Protein AF-A0A1N7PGX6-F1 (afdb_monomer_lite)

Radius of gyration: 13.67 Å; chains: 1; bounding box: 27×14×44 Å

Sequence (58 aa):
MKFILAIIGFVLGNIFGIAILAFYSTLTNSQMGNPFLLSSCLGIICGIVGFNIKKTNE

Organism: NCBI:txid373672

Structure (mmCIF, N/CA/C/O backbone):
data_AF-A0A1N7PGX6-F1
#
_entry.id   AF-A0A1N7PGX6-F1
#
loop_
_atom_site.group_PDB
_atom_site.id
_atom_site.type_symbol
_atom_site.label_atom_id
_atom_site.label_alt_id
_atom_site.label_comp_id
_atom_site.label_asym_id
_atom_site.label_entity_id
_atom_site.label_seq_id
_atom_site.pdbx_PDB_ins_code
_atom_site.Cartn_x
_atom_site.Cartn_y
_atom_site.Cartn_z
_atom_site.occupancy
_atom_site.B_iso_or_equiv
_atom_site.auth_seq_id
_atom_site.auth_comp_id
_atom_site.auth_asym_id
_atom_site.auth_atom_id
_atom_site.pdbx_PDB_model_num
ATOM 1 N N . MET A 1 1 ? -12.026 3.753 16.592 1.00 61.91 1 MET A N 1
ATOM 2 C CA . MET A 1 1 ? -10.660 3.176 16.504 1.00 61.91 1 MET A CA 1
ATOM 3 C C . MET A 1 1 ? -10.413 2.370 15.229 1.00 61.91 1 MET A C 1
ATOM 5 O O . MET A 1 1 ? -9.421 2.643 14.576 1.00 61.91 1 MET A O 1
ATOM 9 N N . LYS A 1 2 ? -11.298 1.448 14.819 1.00 63.41 2 LYS A N 1
ATOM 10 C CA . LYS A 1 2 ? -11.110 0.647 13.588 1.00 63.41 2 LYS A CA 1
ATOM 11 C C . LYS A 1 2 ? -10.997 1.484 12.298 1.00 63.41 2 LYS A C 1
ATOM 13 O O . LYS A 1 2 ? -10.153 1.201 11.465 1.00 63.41 2 LYS A O 1
ATOM 18 N N . PHE A 1 3 ? -11.778 2.564 12.180 1.00 73.00 3 PHE A N 1
ATOM 19 C CA . PHE A 1 3 ? -11.700 3.506 11.049 1.00 73.00 3 PHE A CA 1
ATOM 20 C C . PHE A 1 3 ? -10.343 4.207 10.926 1.00 73.00 3 PHE A C 1
ATOM 22 O O . PHE A 1 3 ? -9.815 4.330 9.831 1.00 73.00 3 PHE A O 1
ATOM 29 N N . ILE A 1 4 ? -9.756 4.625 12.050 1.00 78.69 4 ILE A N 1
ATOM 30 C CA . ILE A 1 4 ? -8.437 5.274 12.062 1.00 78.69 4 ILE A CA 1
ATOM 31 C C . ILE A 1 4 ? -7.369 4.280 11.594 1.00 78.69 4 ILE A C 1
ATOM 33 O O . ILE A 1 4 ? -6.524 4.628 10.780 1.00 78.69 4 ILE A O 1
ATOM 37 N N . LEU A 1 5 ? -7.451 3.024 12.045 1.00 76.94 5 LEU A N 1
ATOM 38 C CA . LEU A 1 5 ? -6.516 1.974 11.644 1.00 76.94 5 LEU A CA 1
ATOM 39 C C . LEU A 1 5 ? -6.636 1.626 10.150 1.00 76.94 5 LEU A C 1
ATOM 41 O O . LEU A 1 5 ? -5.624 1.404 9.494 1.00 76.94 5 LEU A O 1
ATOM 45 N N . ALA A 1 6 ? -7.851 1.662 9.596 1.00 76.75 6 ALA A N 1
ATOM 46 C CA . ALA A 1 6 ? -8.087 1.496 8.162 1.00 76.75 6 ALA A CA 1
ATOM 47 C C . ALA A 1 6 ? -7.510 2.653 7.332 1.00 76.75 6 ALA A C 1
ATOM 49 O O . ALA A 1 6 ? -6.887 2.408 6.304 1.00 76.75 6 ALA A O 1
ATOM 50 N N . ILE A 1 7 ? -7.665 3.902 7.791 1.00 83.44 7 ILE A N 1
ATOM 51 C CA . ILE A 1 7 ? -7.085 5.084 7.131 1.00 83.44 7 ILE A CA 1
ATOM 52 C C . ILE A 1 7 ? -5.554 5.013 7.165 1.00 83.44 7 ILE A C 1
ATOM 54 O O . ILE A 1 7 ? -4.907 5.220 6.143 1.00 83.44 7 ILE A O 1
ATOM 58 N N . ILE A 1 8 ? -4.969 4.658 8.312 1.00 84.81 8 ILE A N 1
ATOM 59 C CA . ILE A 1 8 ? -3.517 4.489 8.452 1.00 84.81 8 ILE A CA 1
ATOM 60 C C . ILE A 1 8 ? -3.017 3.355 7.548 1.00 84.81 8 ILE A C 1
ATOM 62 O O . ILE A 1 8 ? -2.042 3.541 6.823 1.00 84.81 8 ILE A O 1
ATOM 66 N N . GLY A 1 9 ? -3.703 2.209 7.535 1.00 82.75 9 GLY A N 1
ATOM 67 C CA . GLY A 1 9 ? -3.378 1.085 6.656 1.00 82.75 9 GLY A CA 1
ATOM 68 C C . GLY A 1 9 ? -3.466 1.458 5.177 1.00 82.75 9 GLY A C 1
ATOM 69 O O . GLY A 1 9 ? -2.577 1.112 4.405 1.00 82.75 9 GLY A O 1
ATOM 70 N N . PHE A 1 10 ? -4.479 2.231 4.788 1.00 82.62 10 PHE A N 1
ATOM 71 C CA . PHE A 1 10 ? -4.629 2.727 3.422 1.00 82.62 10 PHE A CA 1
ATOM 72 C C . PHE A 1 10 ? -3.487 3.666 3.017 1.00 82.62 10 PHE A C 1
ATOM 74 O O . PHE A 1 10 ? -2.908 3.504 1.942 1.00 82.62 10 PHE A O 1
ATOM 81 N N . VAL A 1 11 ? -3.123 4.626 3.871 1.00 85.12 11 VAL A N 1
ATOM 82 C CA . VAL A 1 11 ? -2.021 5.563 3.599 1.00 85.12 11 VAL A CA 1
ATOM 83 C C . VAL A 1 11 ? -0.686 4.820 3.506 1.00 85.12 11 VAL A C 1
ATOM 85 O O . VAL A 1 11 ? 0.048 5.005 2.536 1.00 85.12 11 VAL A O 1
ATOM 88 N N . LEU A 1 12 ? -0.397 3.926 4.458 1.00 85.06 12 LEU A N 1
ATOM 89 C CA . LEU A 1 12 ? 0.828 3.123 4.448 1.00 85.06 12 LEU A CA 1
ATOM 90 C C . LEU A 1 12 ? 0.896 2.194 3.231 1.00 85.06 12 LEU A C 1
ATOM 92 O O . LEU A 1 12 ? 1.943 2.115 2.594 1.00 85.06 12 LEU A O 1
ATOM 96 N N . GLY A 1 13 ? -0.213 1.543 2.869 1.00 84.06 13 GLY A N 1
ATOM 97 C CA . GLY A 1 13 ? -0.288 0.667 1.700 1.00 84.06 13 GLY A CA 1
ATOM 98 C C . GLY A 1 13 ? -0.065 1.407 0.379 1.00 84.06 13 GLY A C 1
ATOM 99 O O . GLY A 1 13 ? 0.647 0.898 -0.486 1.00 84.06 13 GLY A O 1
ATOM 100 N N . ASN A 1 14 ? -0.586 2.632 0.237 1.00 84.00 14 ASN A N 1
ATOM 101 C CA . ASN A 1 14 ? -0.326 3.457 -0.948 1.00 84.00 14 ASN A CA 1
ATOM 102 C C . ASN A 1 14 ? 1.155 3.846 -1.060 1.00 84.00 14 ASN A C 1
ATOM 104 O O . ASN A 1 14 ? 1.740 3.696 -2.135 1.00 84.00 14 ASN A O 1
ATOM 108 N N . ILE A 1 15 ? 1.769 4.297 0.043 1.00 85.75 15 ILE A N 1
ATOM 109 C CA . ILE A 1 15 ? 3.196 4.663 0.085 1.00 85.75 15 ILE A CA 1
ATOM 110 C C . ILE A 1 15 ? 4.066 3.451 -0.271 1.00 85.75 15 ILE A C 1
ATOM 112 O O . ILE A 1 15 ? 4.955 3.559 -1.116 1.00 85.75 15 ILE A O 1
ATOM 116 N N . PHE A 1 16 ? 3.774 2.286 0.313 1.00 84.44 16 PHE A N 1
ATOM 117 C CA . PHE A 1 16 ? 4.487 1.045 0.006 1.00 84.44 16 PHE A CA 1
ATOM 118 C C . PHE A 1 16 ? 4.314 0.623 -1.454 1.00 84.44 16 PHE A C 1
ATOM 120 O O . PHE A 1 16 ? 5.287 0.238 -2.097 1.00 84.44 16 PHE A O 1
ATOM 127 N N . GLY A 1 17 ? 3.103 0.729 -2.005 1.00 83.00 17 GLY A N 1
ATOM 128 C CA . GLY A 1 17 ? 2.839 0.400 -3.404 1.00 83.00 17 GLY A CA 1
ATOM 129 C C . GLY A 1 17 ? 3.615 1.285 -4.380 1.00 83.00 17 GLY A C 1
ATOM 130 O O . GLY A 1 17 ? 4.181 0.773 -5.344 1.00 83.00 17 GLY A O 1
ATOM 131 N N . ILE A 1 18 ? 3.715 2.590 -4.101 1.00 83.44 18 ILE A N 1
ATOM 132 C CA . ILE A 1 18 ? 4.527 3.522 -4.903 1.00 83.44 18 ILE A CA 1
ATOM 133 C C . ILE A 1 18 ? 6.013 3.172 -4.783 1.00 83.44 18 ILE A C 1
ATOM 135 O O . ILE A 1 18 ? 6.713 3.130 -5.793 1.00 83.44 18 ILE A O 1
ATOM 139 N N . ALA A 1 19 ? 6.491 2.880 -3.570 1.00 83.94 19 ALA A N 1
ATOM 140 C CA . ALA A 1 19 ? 7.887 2.523 -3.329 1.00 83.94 19 ALA A CA 1
ATOM 141 C C . ALA A 1 19 ? 8.287 1.230 -4.057 1.00 83.94 19 ALA A C 1
ATOM 143 O O . ALA A 1 19 ? 9.311 1.209 -4.737 1.00 83.94 19 ALA A O 1
ATOM 144 N N . ILE A 1 20 ? 7.465 0.178 -3.974 1.00 83.69 20 ILE A N 1
ATOM 145 C CA . ILE A 1 20 ? 7.692 -1.095 -4.677 1.00 83.69 20 ILE A CA 1
ATOM 146 C C . ILE A 1 20 ? 7.740 -0.868 -6.185 1.00 83.69 20 ILE A C 1
ATOM 148 O O . ILE A 1 20 ? 8.625 -1.392 -6.857 1.00 83.69 20 ILE A O 1
ATOM 152 N N . LEU A 1 21 ? 6.819 -0.069 -6.721 1.00 82.06 21 LEU A N 1
ATOM 153 C CA . LEU A 1 21 ? 6.764 0.190 -8.152 1.00 82.06 21 LEU A CA 1
ATOM 154 C C . LEU A 1 21 ? 7.961 1.019 -8.642 1.00 82.06 21 LEU A C 1
ATOM 156 O O . LEU A 1 21 ? 8.519 0.723 -9.696 1.00 82.06 21 LEU A O 1
ATOM 160 N N . ALA A 1 22 ? 8.397 2.013 -7.865 1.00 81.88 22 ALA A N 1
ATOM 161 C CA . ALA A 1 22 ? 9.607 2.779 -8.156 1.00 81.88 22 ALA A CA 1
ATOM 162 C C . ALA A 1 22 ? 10.855 1.880 -8.140 1.00 81.88 22 ALA A C 1
ATOM 164 O O . ALA A 1 22 ? 11.697 1.958 -9.039 1.00 81.88 22 ALA A O 1
ATOM 165 N N . PHE A 1 23 ? 10.942 0.972 -7.163 1.00 84.81 23 PHE A N 1
ATOM 166 C CA . PHE A 1 23 ? 12.021 -0.011 -7.078 1.00 84.81 23 PHE A CA 1
ATOM 167 C C . PHE A 1 23 ? 12.004 -0.964 -8.274 1.00 84.81 23 PHE A C 1
ATOM 169 O O . PHE A 1 23 ? 13.035 -1.189 -8.901 1.00 84.81 23 PHE A O 1
ATOM 176 N N . TYR A 1 24 ? 10.828 -1.474 -8.642 1.00 82.50 24 TYR A N 1
ATOM 177 C CA . TYR A 1 24 ? 10.662 -2.377 -9.776 1.00 82.50 24 TYR A CA 1
ATOM 178 C C . TYR A 1 24 ? 10.993 -1.698 -11.107 1.00 82.50 24 TYR A C 1
ATOM 180 O O . TYR A 1 24 ? 11.695 -2.285 -11.929 1.00 82.50 24 TYR A O 1
ATOM 188 N N . SER A 1 25 ? 10.557 -0.450 -11.305 1.00 80.94 25 SER A N 1
ATOM 189 C CA . SER A 1 25 ? 10.891 0.350 -12.490 1.00 80.94 25 SER A CA 1
ATOM 190 C C . SER A 1 25 ? 12.398 0.573 -12.620 1.00 80.94 25 SER A C 1
ATOM 192 O O . SER A 1 25 ? 12.929 0.539 -13.727 1.00 80.94 25 SER A O 1
ATOM 194 N N . THR A 1 26 ? 13.089 0.769 -11.494 1.00 83.19 26 THR A N 1
ATOM 195 C CA . THR A 1 26 ? 14.548 0.940 -11.460 1.00 83.19 26 THR A CA 1
ATOM 196 C C . THR A 1 26 ? 15.267 -0.381 -11.740 1.00 83.19 26 THR A C 1
ATOM 198 O O . THR A 1 26 ? 16.254 -0.408 -12.468 1.00 83.19 26 THR A O 1
ATOM 201 N N . LEU A 1 27 ? 14.758 -1.491 -11.195 1.00 83.00 27 LEU A N 1
ATOM 202 C CA . LEU A 1 27 ? 15.379 -2.813 -11.298 1.00 83.00 27 LEU A CA 1
ATOM 203 C C . LEU A 1 27 ? 15.206 -3.445 -12.685 1.00 83.00 27 LEU A C 1
ATOM 205 O O . LEU A 1 27 ? 16.122 -4.068 -13.210 1.00 83.00 27 LEU A O 1
ATOM 209 N N . THR A 1 28 ? 14.016 -3.311 -13.269 1.00 79.69 28 THR A N 1
ATOM 210 C CA . THR A 1 28 ? 13.671 -3.963 -14.541 1.00 79.69 28 THR A CA 1
ATOM 211 C C . THR A 1 28 ? 13.954 -3.098 -15.762 1.00 79.69 28 THR A C 1
ATOM 213 O O . THR A 1 28 ? 13.808 -3.587 -16.880 1.00 79.69 28 THR A O 1
ATOM 216 N N . ASN A 1 29 ? 14.355 -1.832 -15.562 1.00 73.19 29 ASN A N 1
ATOM 217 C CA . ASN A 1 29 ? 14.552 -0.831 -16.619 1.00 73.19 29 ASN A CA 1
ATOM 218 C C . ASN A 1 29 ? 13.380 -0.810 -17.623 1.00 73.19 29 ASN A C 1
ATOM 220 O O . ASN A 1 29 ? 13.539 -0.592 -18.822 1.00 73.19 29 ASN A O 1
ATOM 224 N N . SER A 1 30 ? 12.192 -1.129 -17.112 1.00 69.50 30 SER A N 1
ATOM 225 C CA . SER A 1 30 ? 10.963 -1.315 -17.858 1.00 69.50 30 SER A CA 1
ATOM 226 C C . SER A 1 30 ? 9.918 -0.420 -17.228 1.00 69.50 30 SER A C 1
ATOM 228 O O . SER A 1 30 ? 9.781 -0.349 -16.002 1.00 69.50 30 SER A O 1
ATOM 230 N N . GLN A 1 31 ? 9.196 0.300 -18.078 1.00 66.75 31 GLN A N 1
ATOM 231 C CA . GLN A 1 31 ? 8.153 1.207 -17.644 1.00 66.75 31 GLN A CA 1
ATOM 232 C C . GLN A 1 31 ? 6.945 0.363 -17.225 1.00 66.75 31 GLN A C 1
ATOM 234 O O . GLN A 1 31 ? 6.113 -0.029 -18.044 1.00 66.75 31 GLN A O 1
ATOM 239 N N . MET A 1 32 ? 6.888 0.016 -15.939 1.00 64.19 32 MET A N 1
ATOM 240 C CA . MET A 1 32 ? 5.739 -0.685 -15.379 1.00 64.19 32 MET A CA 1
ATOM 241 C C . MET A 1 32 ? 4.498 0.208 -15.548 1.00 64.19 32 MET A C 1
ATOM 243 O O . MET A 1 32 ? 4.581 1.426 -15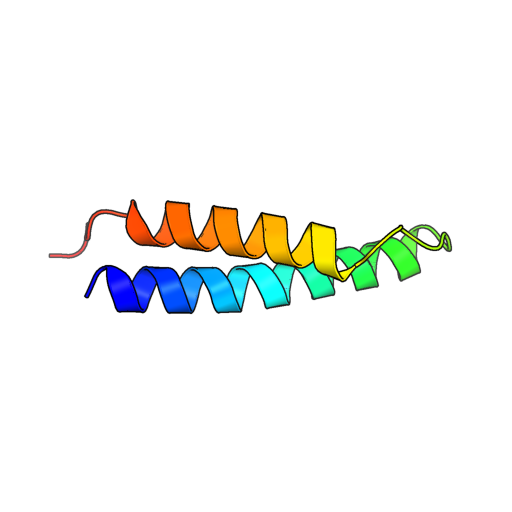.385 1.00 64.19 32 MET A O 1
ATOM 247 N N . GLY A 1 33 ? 3.372 -0.394 -15.948 1.00 68.12 33 GLY A N 1
ATOM 248 C CA . GLY A 1 33 ? 2.121 0.312 -16.247 1.00 68.12 33 GLY A CA 1
ATOM 249 C C . GLY A 1 33 ? 1.537 1.098 -15.063 1.00 68.12 33 GLY A C 1
ATOM 250 O O . GLY A 1 33 ? 2.162 1.238 -14.019 1.00 68.12 33 GLY A O 1
ATOM 251 N N . ASN A 1 34 ? 0.310 1.611 -15.234 1.00 72.31 34 ASN A N 1
ATOM 252 C CA . ASN A 1 34 ? -0.292 2.663 -14.401 1.00 72.31 34 ASN A CA 1
ATOM 253 C C . ASN A 1 34 ? 0.026 2.561 -12.879 1.00 72.31 34 ASN A C 1
ATOM 255 O O . ASN A 1 34 ? -0.615 1.775 -12.169 1.00 72.31 34 ASN A O 1
ATOM 259 N N . PRO A 1 35 ? 0.956 3.394 -12.363 1.00 71.38 35 PRO A N 1
ATOM 260 C CA . PRO A 1 35 ? 1.443 3.337 -10.983 1.00 71.38 35 PRO A CA 1
ATOM 261 C C . PRO A 1 35 ? 0.347 3.551 -9.940 1.00 71.38 35 PRO A C 1
ATOM 263 O O . PRO A 1 35 ? 0.359 2.950 -8.863 1.00 71.38 35 PRO A O 1
ATOM 266 N N . PHE A 1 36 ? -0.624 4.399 -10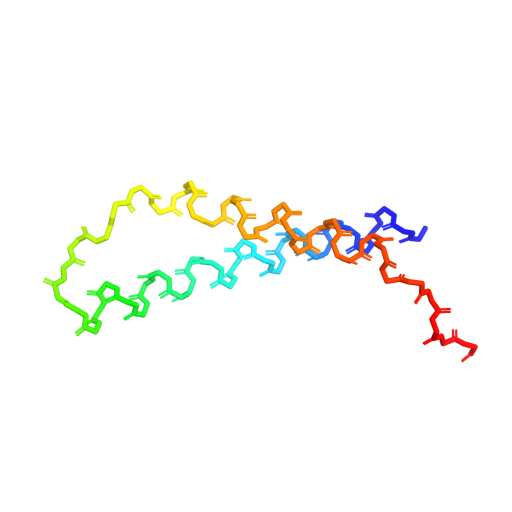.275 1.00 75.44 36 PHE A N 1
ATOM 267 C CA . PHE A 1 36 ? -1.724 4.756 -9.389 1.00 75.44 36 PHE A CA 1
ATOM 268 C C . PHE A 1 36 ? -2.673 3.590 -9.150 1.00 75.44 36 PHE A C 1
ATOM 270 O O . PHE A 1 36 ? -3.196 3.451 -8.047 1.00 75.44 36 PHE A O 1
ATOM 277 N N . LEU A 1 37 ? -2.877 2.740 -10.157 1.00 78.25 37 LEU A N 1
ATOM 278 C CA . LEU A 1 37 ? -3.769 1.588 -10.060 1.00 78.25 37 LEU A CA 1
ATOM 279 C C . LEU A 1 37 ? -3.191 0.535 -9.111 1.00 78.25 37 LEU A C 1
ATOM 281 O O . LEU A 1 37 ? -3.887 0.093 -8.199 1.00 78.25 37 LEU A O 1
ATOM 285 N N . LEU A 1 38 ? -1.901 0.207 -9.257 1.00 78.12 38 LEU A N 1
ATOM 286 C CA . LEU A 1 38 ? -1.235 -0.747 -8.366 1.00 78.12 38 LEU A CA 1
ATOM 287 C C . LEU A 1 38 ? -1.186 -0.228 -6.921 1.00 78.12 38 LEU A C 1
ATOM 289 O O . LEU A 1 38 ? -1.526 -0.959 -5.989 1.00 78.12 38 LEU A O 1
ATOM 293 N N . SER A 1 39 ? -0.802 1.040 -6.739 1.00 79.25 39 SER A N 1
ATOM 294 C CA . SER A 1 39 ? -0.746 1.676 -5.418 1.00 79.25 39 SER A CA 1
ATOM 295 C C . SER A 1 39 ? -2.124 1.710 -4.747 1.00 79.25 39 SER A C 1
ATOM 297 O O . SER A 1 39 ? -2.247 1.285 -3.599 1.00 79.25 39 SER A O 1
ATOM 299 N N . SER A 1 40 ? -3.174 2.080 -5.490 1.00 80.75 40 SER A N 1
ATOM 300 C CA . SER A 1 40 ? -4.547 2.124 -4.970 1.00 80.75 40 SER A CA 1
ATOM 301 C C . SER A 1 40 ? -5.058 0.737 -4.580 1.00 80.75 40 SER A C 1
ATOM 303 O O . SER A 1 40 ? -5.671 0.589 -3.524 1.00 80.75 40 SER A O 1
ATOM 305 N N . CYS A 1 41 ? -4.776 -0.302 -5.377 1.00 84.56 41 CYS A N 1
ATOM 306 C CA . CYS A 1 41 ? -5.137 -1.680 -5.035 1.00 84.56 41 CYS A CA 1
ATOM 307 C C . CYS A 1 41 ? -4.446 -2.147 -3.744 1.00 84.56 41 CYS A C 1
ATOM 309 O O . CYS A 1 41 ? -5.110 -2.689 -2.859 1.00 84.56 41 CYS A O 1
ATOM 311 N N . LEU A 1 42 ? -3.142 -1.892 -3.601 1.00 82.69 42 LEU A N 1
ATOM 312 C CA . LEU A 1 42 ? -2.389 -2.220 -2.385 1.00 82.69 42 LEU A CA 1
ATOM 313 C C . LEU A 1 42 ? -2.884 -1.428 -1.168 1.00 82.69 42 LEU A C 1
ATOM 315 O O . LEU A 1 42 ? -3.054 -2.004 -0.094 1.00 82.69 42 LEU A O 1
ATOM 319 N N . GLY A 1 43 ? -3.188 -0.141 -1.340 1.00 80.19 43 GLY A N 1
ATOM 320 C CA . GLY A 1 43 ? -3.781 0.706 -0.307 1.00 80.19 43 GLY A CA 1
ATOM 321 C C . GLY A 1 43 ? -5.132 0.179 0.177 1.00 80.19 43 GLY A C 1
ATOM 322 O O . GLY A 1 43 ? -5.351 0.063 1.382 1.00 80.19 43 GLY A O 1
ATOM 323 N N . ILE A 1 44 ? -6.028 -0.202 -0.738 1.00 85.25 44 ILE A N 1
ATOM 324 C CA . ILE A 1 44 ? -7.348 -0.757 -0.393 1.00 85.25 44 ILE A CA 1
ATOM 325 C C . ILE A 1 44 ? -7.198 -2.085 0.363 1.00 85.25 44 ILE A C 1
ATOM 327 O O . ILE A 1 44 ? -7.832 -2.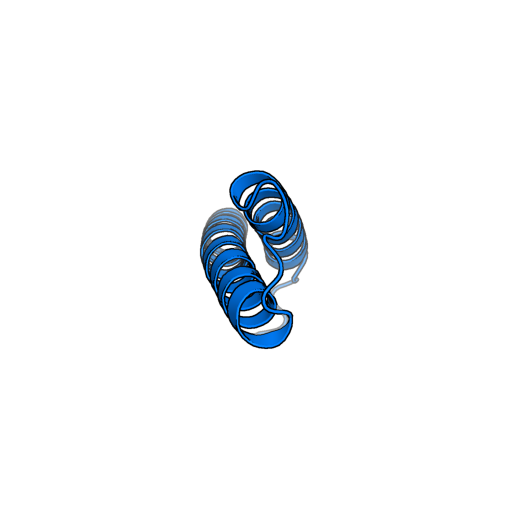264 1.404 1.00 85.25 44 ILE A O 1
ATOM 331 N N . ILE A 1 45 ? -6.326 -2.988 -0.101 1.00 85.38 45 ILE A N 1
ATOM 332 C CA . ILE A 1 45 ? -6.070 -4.274 0.567 1.00 85.38 45 ILE A CA 1
ATOM 333 C C . ILE A 1 45 ? -5.512 -4.043 1.977 1.00 85.38 45 ILE A C 1
ATOM 335 O O . ILE A 1 45 ? -6.053 -4.586 2.942 1.00 85.38 45 ILE A O 1
ATOM 339 N N . CYS A 1 46 ? -4.493 -3.192 2.133 1.00 82.38 46 CYS A N 1
ATOM 340 C CA . CYS A 1 46 ? -3.939 -2.851 3.446 1.00 82.38 46 CYS A CA 1
ATOM 341 C C . CYS A 1 46 ? -4.957 -2.156 4.359 1.00 82.38 46 CYS A C 1
ATOM 343 O O . CYS A 1 46 ? -4.951 -2.401 5.564 1.00 82.38 46 CYS A O 1
ATOM 345 N N . GLY A 1 47 ? -5.852 -1.330 3.816 1.00 78.25 47 GLY A N 1
ATOM 346 C CA . GLY A 1 47 ? -6.944 -0.716 4.573 1.00 78.25 47 GLY A CA 1
ATOM 347 C C . GLY A 1 47 ? -7.953 -1.746 5.090 1.00 78.25 47 GLY A C 1
ATOM 348 O O . GLY A 1 47 ? -8.333 -1.699 6.261 1.00 78.25 47 GLY A O 1
ATOM 349 N N . ILE A 1 48 ? -8.340 -2.720 4.258 1.00 81.06 48 ILE A N 1
ATOM 350 C CA . ILE A 1 48 ? -9.254 -3.814 4.635 1.00 81.06 48 ILE A CA 1
ATOM 351 C C . ILE A 1 48 ? -8.603 -4.741 5.669 1.00 81.06 48 ILE A C 1
ATOM 353 O O . ILE A 1 48 ? -9.256 -5.120 6.645 1.00 81.06 48 ILE A O 1
ATOM 357 N N . VAL A 1 49 ? -7.321 -5.077 5.493 1.00 80.12 49 VAL A N 1
ATOM 358 C CA . VAL A 1 49 ? -6.551 -5.871 6.463 1.00 80.12 49 VAL A CA 1
ATOM 359 C C . VAL A 1 49 ? -6.409 -5.104 7.777 1.00 80.12 49 VAL A C 1
ATOM 361 O O . VAL A 1 49 ? -6.731 -5.645 8.830 1.00 80.12 49 VAL A O 1
ATOM 364 N N . GLY A 1 50 ? -6.037 -3.822 7.732 1.00 71.81 50 GLY A N 1
ATOM 365 C CA . GLY A 1 50 ? -5.937 -2.955 8.909 1.00 71.81 50 GLY A CA 1
ATOM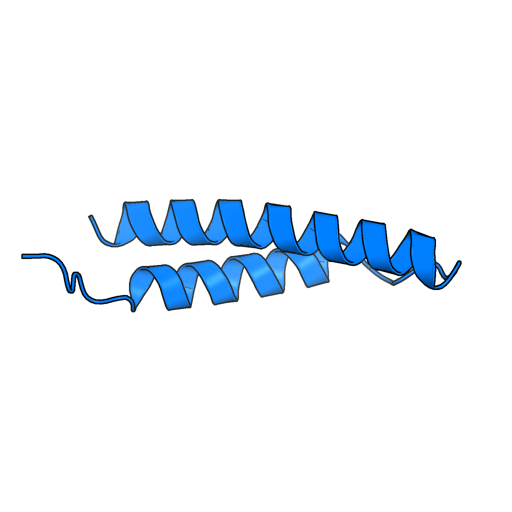 366 C C . GLY A 1 50 ? -7.264 -2.784 9.652 1.00 71.81 50 GLY A C 1
ATOM 367 O O . GLY A 1 50 ? -7.276 -2.700 10.876 1.00 71.81 50 GLY A O 1
ATOM 368 N N . PHE A 1 51 ? -8.395 -2.801 8.945 1.00 70.88 51 PHE A N 1
ATOM 369 C CA . PHE A 1 51 ? -9.723 -2.791 9.563 1.00 70.88 51 PHE A CA 1
ATOM 370 C C . PHE A 1 51 ? -10.093 -4.134 10.219 1.00 70.88 51 PHE A C 1
ATOM 372 O 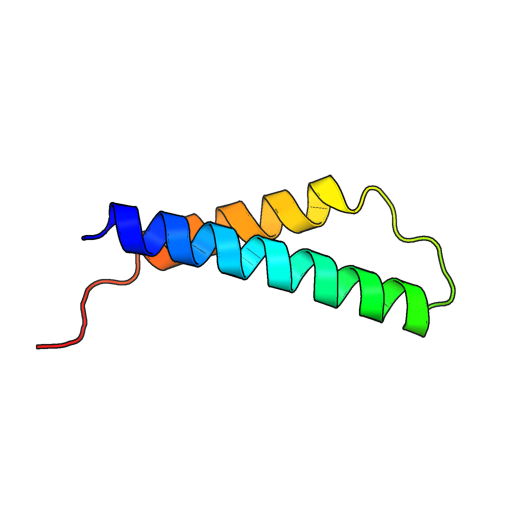O . PHE A 1 51 ? -10.783 -4.150 11.243 1.00 70.88 51 PHE A O 1
ATOM 379 N N . ASN A 1 52 ? -9.643 -5.250 9.633 1.00 71.75 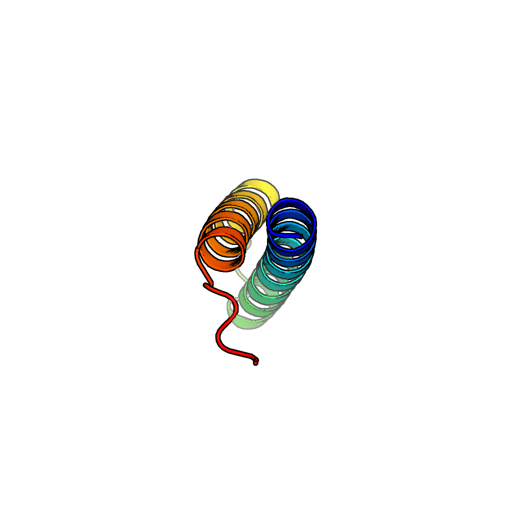52 ASN A N 1
ATOM 380 C CA . ASN A 1 52 ? -9.899 -6.609 10.121 1.00 71.75 52 ASN A CA 1
ATOM 381 C C . ASN A 1 52 ? -8.913 -7.090 11.189 1.00 71.75 52 ASN A C 1
ATOM 383 O O . ASN A 1 52 ? -9.215 -8.069 11.875 1.00 71.75 52 ASN A O 1
ATOM 387 N N . ILE A 1 53 ? -7.783 -6.405 11.389 1.00 71.62 53 ILE A N 1
ATOM 388 C CA . ILE A 1 53 ? -6.925 -6.621 12.554 1.00 71.62 53 ILE A CA 1
ATOM 389 C C . ILE A 1 53 ? -7.763 -6.315 13.803 1.00 71.62 53 ILE A C 1
ATOM 391 O O . ILE A 1 53 ? -8.019 -5.165 14.174 1.00 71.62 53 ILE A O 1
ATOM 395 N N . LYS A 1 54 ? -8.248 -7.383 14.449 1.00 54.50 54 LYS A N 1
ATOM 396 C CA . LYS A 1 54 ? -8.766 -7.315 15.814 1.00 54.50 54 LYS A CA 1
ATOM 397 C C . LYS A 1 54 ? -7.647 -6.727 16.666 1.00 54.50 54 LYS A C 1
ATOM 399 O O . LYS A 1 54 ? -6.498 -7.133 16.532 1.00 54.50 54 LYS A O 1
ATOM 404 N N . LYS A 1 55 ? -7.990 -5.780 17.543 1.00 54.62 55 LYS A N 1
ATOM 405 C CA . LYS A 1 55 ? -7.126 -5.380 18.654 1.00 54.62 55 LYS A CA 1
ATOM 406 C C . LYS A 1 55 ? -6.827 -6.626 19.500 1.00 54.62 55 LYS A C 1
ATOM 408 O O . LYS A 1 55 ? -7.543 -6.902 20.452 1.00 54.62 55 LYS A O 1
ATOM 413 N N . THR A 1 56 ? -5.812 -7.392 19.128 1.00 49.09 56 THR A N 1
ATOM 414 C CA . THR A 1 56 ? -5.058 -8.232 20.053 1.00 49.09 56 THR A CA 1
ATOM 415 C C . THR A 1 56 ? -3.990 -7.313 20.608 1.00 49.09 56 THR A C 1
ATOM 417 O O . THR A 1 56 ? -2.903 -7.210 20.061 1.00 49.09 56 THR A O 1
ATOM 420 N N . ASN A 1 57 ? -4.407 -6.500 21.565 1.00 45.62 57 ASN A N 1
ATOM 421 C CA . ASN A 1 57 ? -3.564 -5.808 22.526 1.00 45.62 57 ASN A CA 1
ATOM 422 C C . ASN A 1 57 ? -4.549 -5.294 23.570 1.00 45.62 57 ASN A C 1
ATOM 424 O O . ASN A 1 57 ? -5.151 -4.222 23.420 1.00 45.62 57 ASN A O 1
ATOM 428 N N . GLU A 1 58 ? -4.824 -6.201 24.506 1.00 39.22 58 GLU A N 1
ATOM 429 C CA . GLU A 1 58 ? -5.021 -5.847 25.910 1.00 39.22 58 GLU A CA 1
ATOM 430 C C . GLU A 1 58 ? -3.862 -4.960 26.384 1.00 39.22 58 GLU A C 1
ATOM 432 O O . GLU A 1 58 ? -2.719 -5.190 25.921 1.00 39.22 58 GLU A O 1
#

pLDDT: mean 76.05, std 10.53, range [39.22, 85.75]

Foldseek 3Di:
DLQVQLQVQLVVQLVVLLVVQVVCCVVVVDNDPDSNVSSNVSSNVSSVVSSVPDPPPD

Secondary structure (DSSP, 8-state):
-HHHHHHHHHHHHHHHHHHHHHHHHHHH-S--S-HHHHHHHHHHHHHHHHHH------